Protein AF-A0A923D5X7-F1 (afdb_monomer_lite)

Radius of gyration: 22.56 Å; chains: 1; bounding box: 58×26×62 Å

Foldseek 3Di:
DQQPPPRDDDDLPDQADPPPRHGNSNCVVVVVVVLLCDVVLLVLLVVLLVLLVVLLVQLCVVCVVQQDPDPDQQQARFGDPVSCVVQQQDDCCCCVVVVNPVSLQSNLSDGGHDVRSVVVSVCSNVCRSVCCVVPNSVVSSVVSSD

Sequence (146 aa):
MLCPGCRKLISIDEAACPYCGLTRPGTLKWLALLKRFSPEATNVVKVIIYTNVVFFILSLFLNPSEMGLTANPMGLLAPSNRSLFALGATGTIPVVQYGRWWTLISASFLHGGILHIFFNMAALSQLGPFIIQEFGANRFIVIYIA

Secondary structure (DSSP, 8-state):
-B-TTT--B--SS-SB-TTT--B-TTTHHHHHHHHTS-HHHHHHHHHHHHHHHHHHHHHHHHSGGG-B--SSGGGTTBPPHHHHHHHT--SHIIIIIS--TTHHHHGGG--SSHHHHHHHHHHHHHHHHHHHHHH-HHHHHHHHH-

pLDDT: mean 87.97, std 10.73, range [54.56, 98.12]

Structure (mmCIF, N/CA/C/O backbone):
data_AF-A0A923D5X7-F1
#
_entry.id   AF-A0A923D5X7-F1
#
loop_
_atom_site.group_PDB
_atom_site.id
_atom_site.type_symbol
_atom_site.label_atom_id
_atom_site.label_alt_id
_atom_site.label_comp_id
_atom_site.label_asym_id
_atom_site.label_entity_id
_atom_site.label_seq_id
_atom_site.pdbx_PDB_ins_code
_atom_site.Cartn_x
_atom_site.Cartn_y
_atom_site.Cartn_z
_atom_site.occupancy
_atom_site.B_iso_or_equiv
_atom_site.auth_seq_id
_atom_site.auth_comp_id
_atom_site.auth_asym_id
_atom_site.auth_atom_id
_atom_site.pdbx_PDB_model_num
ATOM 1 N N . MET A 1 1 ? -23.292 16.530 26.867 1.00 79.38 1 MET A N 1
ATOM 2 C CA . MET A 1 1 ? -23.112 15.514 25.798 1.00 79.38 1 MET A CA 1
ATOM 3 C C . MET A 1 1 ? -24.459 14.932 25.374 1.00 79.38 1 MET A C 1
ATOM 5 O O . MET A 1 1 ? -25.391 14.985 26.160 1.00 79.38 1 MET A O 1
ATOM 9 N N . LEU A 1 2 ? -24.588 14.381 24.161 1.00 86.25 2 LEU A N 1
ATOM 10 C CA . LEU A 1 2 ? -25.783 13.620 23.759 1.00 86.25 2 LEU A CA 1
ATOM 11 C C . LEU A 1 2 ? -25.723 12.205 24.357 1.00 86.25 2 LEU A C 1
ATOM 13 O O . LEU A 1 2 ? -24.698 11.533 24.236 1.00 86.25 2 LEU A O 1
ATOM 17 N N . CYS A 1 3 ? -26.803 11.754 24.997 1.00 84.31 3 CYS A N 1
ATOM 18 C CA . CYS A 1 3 ? -26.915 10.390 25.512 1.00 84.31 3 CYS A CA 1
ATOM 19 C C . CYS A 1 3 ? -27.013 9.380 24.349 1.00 84.31 3 CYS A C 1
ATOM 21 O O . CYS A 1 3 ? -27.866 9.559 23.480 1.00 84.31 3 CYS A O 1
ATOM 23 N N . PRO A 1 4 ? -26.218 8.294 24.323 1.00 81.44 4 PRO A N 1
ATOM 24 C CA . PRO A 1 4 ? -26.283 7.302 23.247 1.00 81.44 4 PRO A CA 1
ATOM 25 C C . PRO A 1 4 ? -27.584 6.480 23.238 1.00 81.44 4 PRO A C 1
ATOM 27 O O . PRO A 1 4 ? -27.968 5.988 22.183 1.00 81.44 4 PRO A O 1
ATOM 30 N N . GLY A 1 5 ? -28.279 6.361 24.377 1.00 84.50 5 GLY A N 1
ATOM 31 C CA . GLY A 1 5 ? -29.554 5.641 24.471 1.00 84.50 5 GLY A CA 1
ATOM 32 C C . GLY A 1 5 ? -30.737 6.424 23.894 1.00 84.50 5 GLY A C 1
ATOM 33 O O . GLY A 1 5 ? -31.447 5.926 23.029 1.00 84.50 5 GLY A O 1
ATOM 34 N N . CYS A 1 6 ? -30.942 7.668 24.343 1.00 90.75 6 CYS A N 1
ATOM 35 C CA . CYS A 1 6 ? -32.135 8.463 24.003 1.00 90.75 6 CYS A CA 1
ATOM 36 C C . CYS A 1 6 ? -31.865 9.745 23.199 1.00 90.75 6 CYS A C 1
ATOM 38 O O . CYS A 1 6 ? -32.801 10.477 22.884 1.00 90.75 6 CYS A O 1
ATOM 40 N N . ARG A 1 7 ? -30.598 10.058 22.897 1.00 89.38 7 ARG A N 1
ATOM 41 C CA . ARG A 1 7 ? -30.160 11.253 22.147 1.00 89.38 7 ARG A CA 1
ATOM 42 C C . ARG A 1 7 ? -30.571 12.599 22.761 1.00 89.38 7 ARG A C 1
ATOM 44 O O . ARG A 1 7 ? -30.521 13.620 22.084 1.00 89.38 7 ARG A O 1
ATOM 51 N N . LYS A 1 8 ? -30.933 12.642 24.047 1.00 90.19 8 LYS A N 1
ATOM 52 C CA . LYS A 1 8 ? -31.122 13.898 24.791 1.00 90.19 8 LYS A CA 1
ATOM 53 C C . LYS A 1 8 ? -29.781 14.456 25.268 1.00 90.19 8 LYS A C 1
ATOM 55 O O . LYS A 1 8 ? -28.841 13.701 25.532 1.00 90.19 8 LYS A O 1
ATOM 60 N N . LEU A 1 9 ? -29.701 15.779 25.372 1.00 90.81 9 LEU A N 1
ATOM 61 C CA . LEU A 1 9 ? -28.566 16.477 25.973 1.00 90.81 9 LEU A CA 1
ATOM 62 C C . LEU A 1 9 ? -28.567 16.244 27.489 1.00 90.81 9 LEU A C 1
ATOM 64 O O . LEU A 1 9 ? -29.572 16.476 28.154 1.00 90.81 9 LEU A O 1
ATOM 68 N N . ILE A 1 10 ? -27.440 15.757 28.005 1.00 89.69 10 ILE A N 1
ATOM 69 C CA . ILE A 1 10 ? -27.192 15.473 29.424 1.00 89.69 10 ILE A CA 1
ATOM 70 C C . ILE A 1 10 ? -25.824 16.022 29.854 1.00 89.69 10 ILE A C 1
ATOM 72 O O . ILE A 1 10 ? -24.957 16.253 28.997 1.00 89.69 10 ILE A O 1
ATOM 76 N N . SER A 1 11 ? -25.609 16.194 31.161 1.00 84.56 11 SER A N 1
ATOM 77 C CA . SER A 1 11 ? -24.278 16.480 31.710 1.00 84.56 11 SER A CA 1
ATOM 78 C C . SER A 1 11 ? -23.321 15.302 31.484 1.00 84.56 11 SER A C 1
ATOM 80 O O . SER A 1 11 ? -23.753 14.168 31.262 1.00 84.56 11 SER A O 1
ATOM 82 N N . ILE A 1 12 ? -22.014 15.573 31.468 1.00 77.50 12 ILE A N 1
ATOM 83 C CA . ILE A 1 12 ? -20.980 14.539 31.299 1.00 77.50 12 ILE A CA 1
ATOM 84 C C . ILE A 1 12 ? -20.769 13.735 32.593 1.00 77.50 12 ILE A C 1
ATOM 86 O O . ILE A 1 12 ? -20.428 12.556 32.517 1.00 77.50 12 ILE A O 1
ATOM 90 N N . ASP A 1 13 ? -21.043 14.359 33.742 1.00 82.06 13 ASP A N 1
ATOM 91 C CA . ASP A 1 13 ? -20.808 13.819 35.089 1.00 82.06 13 ASP A CA 1
ATOM 92 C C . ASP A 1 13 ? -21.995 13.002 35.627 1.00 82.06 13 ASP A C 1
ATOM 94 O O . ASP A 1 13 ? -21.987 12.529 36.763 1.00 82.06 13 ASP A O 1
ATOM 98 N N . GLU A 1 14 ? -23.030 12.811 34.806 1.00 84.06 14 GLU A N 1
ATOM 99 C CA . GLU A 1 14 ? -24.243 12.109 35.207 1.00 84.06 14 GLU A CA 1
ATOM 100 C C . GLU A 1 14 ? -23.990 10.598 35.346 1.00 84.06 14 GLU A C 1
ATOM 102 O O . GLU A 1 14 ? -23.645 9.907 34.378 1.00 84.06 14 GLU A O 1
ATOM 107 N N . ALA A 1 15 ? -24.210 10.054 36.548 1.00 84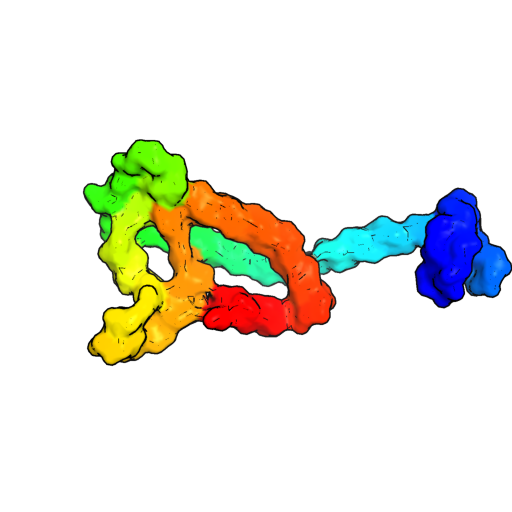.44 15 ALA A N 1
ATOM 108 C CA . ALA A 1 15 ? -24.032 8.627 36.828 1.00 84.44 15 ALA A CA 1
ATOM 109 C C . ALA A 1 15 ? -25.021 7.738 36.049 1.00 84.44 15 ALA A C 1
ATOM 111 O O . ALA A 1 15 ? -24.695 6.597 35.707 1.00 84.44 15 ALA A O 1
ATOM 112 N N . ALA A 1 16 ? -26.207 8.261 35.731 1.00 89.69 16 ALA A N 1
ATOM 113 C CA . ALA A 1 16 ? -27.202 7.630 34.871 1.00 89.69 16 ALA A CA 1
ATOM 114 C C . ALA A 1 16 ? -27.967 8.690 34.068 1.00 89.69 16 ALA A C 1
ATOM 116 O O . ALA A 1 16 ? -28.155 9.813 34.523 1.00 89.69 16 ALA A O 1
ATOM 117 N N . CYS A 1 17 ? -28.422 8.348 32.863 1.00 89.44 17 CYS A N 1
ATOM 118 C CA . CYS A 1 17 ? -29.220 9.263 32.055 1.00 89.44 17 CYS A CA 1
ATOM 119 C C . CYS A 1 17 ? -30.596 9.511 32.713 1.00 89.44 17 CYS A C 1
ATOM 121 O O . CYS A 1 17 ? -31.348 8.546 32.858 1.00 89.44 17 CYS A O 1
ATOM 123 N N . PRO A 1 18 ? -30.998 10.770 32.987 1.00 90.75 18 PRO A N 1
ATOM 124 C CA . PRO A 1 18 ? -32.278 11.079 33.638 1.00 90.75 18 PRO A CA 1
ATOM 125 C C . PRO A 1 18 ? -33.508 10.665 32.820 1.00 90.75 18 PRO A C 1
ATOM 127 O O . PRO A 1 18 ? -34.591 10.485 33.360 1.00 90.75 18 PRO A O 1
ATOM 130 N N . TYR A 1 19 ? -33.347 10.533 31.501 1.00 91.69 19 TYR A N 1
ATOM 131 C CA . TYR A 1 19 ? -34.453 10.287 30.576 1.00 91.69 19 TYR A CA 1
ATOM 132 C C . TYR A 1 19 ? -34.676 8.808 30.258 1.00 91.69 19 TYR A C 1
ATOM 134 O O . TYR A 1 19 ? -35.798 8.412 29.974 1.00 91.69 19 TYR A O 1
ATOM 142 N N . CYS A 1 20 ? -33.611 8.002 30.221 1.00 91.62 20 CYS A N 1
ATOM 143 C CA . CYS A 1 20 ? -33.696 6.600 29.791 1.00 91.62 20 CYS A CA 1
ATOM 144 C C . CYS A 1 20 ? -33.062 5.605 30.765 1.00 91.62 20 CYS A C 1
ATOM 146 O O . CYS A 1 20 ? -33.069 4.411 30.492 1.00 91.62 20 CYS A O 1
ATOM 148 N N . GLY A 1 21 ? -32.477 6.074 31.870 1.00 88.44 21 GLY A N 1
ATOM 149 C CA . GLY A 1 21 ? -31.877 5.210 32.888 1.00 88.44 21 GLY A CA 1
ATOM 150 C C . GLY A 1 21 ? -30.550 4.558 32.491 1.00 88.44 21 GLY A C 1
ATOM 151 O O . GLY A 1 21 ? -30.017 3.766 33.262 1.00 88.44 21 GLY A O 1
ATOM 152 N N . LEU A 1 22 ? -29.981 4.881 31.321 1.00 85.50 22 LEU A N 1
ATOM 153 C CA . LEU A 1 22 ? -28.693 4.331 30.888 1.00 85.50 22 LEU A CA 1
ATOM 154 C C . LEU A 1 22 ? -27.585 4.709 31.884 1.00 85.50 22 LEU A C 1
ATOM 156 O O . LEU A 1 22 ? -27.302 5.895 32.058 1.00 85.50 22 LEU A O 1
ATOM 160 N N . THR A 1 23 ? -26.947 3.723 32.511 1.00 84.62 23 THR A N 1
ATOM 161 C CA . THR A 1 23 ? -25.882 3.927 33.501 1.00 84.62 23 THR A CA 1
ATOM 162 C C . THR A 1 23 ? -24.548 4.278 32.831 1.00 84.62 23 THR A C 1
ATOM 164 O O . THR A 1 23 ? -24.172 3.723 31.800 1.00 84.62 23 THR A O 1
ATOM 167 N N . ARG A 1 24 ? -23.828 5.245 33.412 1.00 77.75 24 ARG A N 1
ATOM 168 C CA . ARG A 1 24 ? -22.527 5.779 32.962 1.00 77.75 24 ARG A CA 1
ATOM 169 C C . ARG A 1 24 ? -22.449 6.149 31.466 1.00 77.75 24 ARG A C 1
ATOM 171 O O . ARG A 1 24 ? -21.503 5.739 30.779 1.00 77.75 24 ARG A O 1
ATOM 178 N N . PRO A 1 25 ? -23.370 6.984 30.948 1.00 73.00 25 PRO A N 1
ATOM 179 C CA . PRO A 1 25 ? -23.426 7.345 29.530 1.00 73.00 25 PRO A CA 1
ATOM 180 C C . PRO A 1 25 ? -22.134 8.006 29.013 1.00 73.00 25 PRO A C 1
ATOM 182 O O . PRO A 1 25 ? -21.814 7.860 27.833 1.00 73.00 25 PRO A O 1
ATOM 185 N N . GLY A 1 26 ? -21.365 8.681 29.880 1.00 68.62 26 GLY A N 1
ATOM 186 C CA . GLY A 1 26 ? -20.065 9.280 29.549 1.00 68.62 26 GLY A CA 1
ATOM 187 C C . GLY A 1 26 ? -18.950 8.270 29.246 1.00 68.62 26 GLY A C 1
ATOM 188 O O . GLY A 1 26 ? -18.130 8.506 28.359 1.00 68.62 26 GLY A O 1
ATOM 189 N N . THR A 1 27 ? -18.944 7.109 29.912 1.00 64.31 27 THR A N 1
ATOM 190 C CA . THR A 1 27 ? -17.883 6.087 29.766 1.00 64.31 27 THR A CA 1
ATOM 191 C C . THR A 1 27 ? -18.005 5.247 28.492 1.00 64.31 27 THR A C 1
ATOM 193 O O . THR A 1 27 ? -16.999 4.776 27.963 1.00 64.31 27 THR A O 1
ATOM 196 N N . LEU A 1 28 ? -19.212 5.122 27.927 1.00 62.38 28 LEU A N 1
ATOM 197 C CA . LEU A 1 28 ? -19.440 4.373 26.686 1.00 62.38 28 LEU A CA 1
ATOM 198 C C . LEU A 1 28 ? -18.713 4.967 25.469 1.00 62.38 28 LEU A C 1
ATOM 200 O O . LEU A 1 28 ? -18.401 4.231 24.535 1.00 62.38 28 LEU A O 1
ATOM 204 N N . LYS A 1 29 ? -18.396 6.271 25.476 1.00 60.16 29 LYS A N 1
ATOM 205 C CA . LYS A 1 29 ? -17.595 6.898 24.412 1.00 60.16 29 LYS A CA 1
ATOM 206 C C . LYS A 1 29 ? -16.198 6.288 24.303 1.00 60.16 29 LYS A C 1
ATOM 208 O O . LYS A 1 29 ? -15.729 6.078 23.190 1.00 60.16 29 LYS A O 1
ATOM 213 N N . TRP A 1 30 ? -15.563 5.973 25.433 1.00 54.56 30 TRP A N 1
ATOM 214 C CA . TRP A 1 30 ? -14.248 5.331 25.454 1.00 54.56 30 TRP A CA 1
ATOM 215 C C . TRP A 1 30 ? -14.320 3.886 24.966 1.00 54.56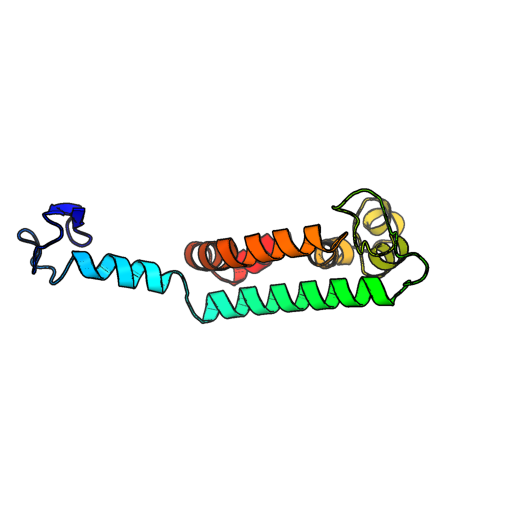 30 TRP A C 1
ATOM 217 O O . TRP A 1 30 ? -13.487 3.483 24.167 1.00 54.56 30 TRP A O 1
ATOM 227 N N . LEU A 1 31 ? -15.357 3.135 25.347 1.00 58.50 31 LEU A N 1
ATOM 228 C CA . LEU A 1 31 ? -15.601 1.787 24.817 1.00 58.50 31 LEU A CA 1
ATOM 229 C C . LEU A 1 31 ? -15.860 1.790 23.302 1.00 58.50 31 LEU A C 1
ATOM 231 O O . LEU A 1 31 ? -15.352 0.920 22.603 1.00 58.50 31 LEU A O 1
ATOM 235 N N . ALA A 1 32 ? -16.587 2.779 22.773 1.00 60.09 32 ALA A N 1
ATOM 236 C CA . ALA A 1 32 ? -16.783 2.954 21.332 1.00 60.09 32 ALA A CA 1
ATOM 237 C C . ALA A 1 32 ? -15.482 3.354 20.604 1.00 60.09 32 ALA A C 1
ATOM 239 O O . ALA A 1 32 ? -15.199 2.837 19.525 1.00 60.09 32 ALA A O 1
ATOM 240 N N . LEU A 1 33 ? -14.655 4.210 21.217 1.00 58.62 33 LEU A N 1
ATOM 241 C CA . LEU A 1 33 ? -13.307 4.551 20.741 1.00 58.62 33 LEU A CA 1
ATOM 242 C C . LEU A 1 33 ? -12.332 3.366 20.801 1.00 58.62 33 LEU A C 1
ATOM 244 O O . LEU A 1 33 ? -11.464 3.259 19.946 1.00 58.62 33 LEU A O 1
ATOM 248 N N . LEU A 1 34 ? -12.473 2.460 21.767 1.00 58.09 34 LEU A N 1
ATOM 249 C CA . LEU A 1 34 ? -11.667 1.239 21.860 1.00 58.09 34 LEU A CA 1
ATOM 250 C C . LEU A 1 34 ? -12.149 0.166 20.877 1.00 58.09 34 LEU A C 1
ATOM 252 O O . LEU A 1 34 ? -11.330 -0.526 20.278 1.00 58.09 34 LEU A O 1
ATOM 256 N N . LYS A 1 35 ? -13.460 0.096 20.599 1.00 58.88 35 LYS A N 1
ATOM 257 C CA . LYS A 1 35 ? -14.017 -0.700 19.487 1.00 58.88 35 LYS A CA 1
ATOM 258 C C . LYS A 1 35 ? -13.443 -0.280 18.129 1.00 58.88 35 LYS A C 1
ATOM 260 O O . LYS A 1 35 ? -13.440 -1.089 17.200 1.00 58.88 35 LYS A O 1
ATOM 265 N N . ARG A 1 36 ? -12.904 0.948 18.053 1.00 58.78 36 ARG A N 1
ATOM 266 C CA . ARG A 1 36 ? -12.167 1.507 16.913 1.00 58.78 36 ARG A CA 1
ATOM 267 C C . ARG A 1 36 ? -10.846 0.788 16.610 1.00 58.78 36 ARG A C 1
ATOM 269 O O . ARG A 1 36 ? -10.328 0.936 15.509 1.00 58.78 36 ARG A O 1
ATOM 276 N N . PHE A 1 37 ? -10.386 -0.090 17.498 1.00 63.59 37 PHE A N 1
ATOM 277 C CA . PHE A 1 37 ? -9.258 -0.994 17.278 1.00 63.59 37 PHE A CA 1
ATOM 278 C C . PHE A 1 37 ? -9.683 -2.447 17.524 1.00 63.59 37 PHE A C 1
ATOM 280 O O . PHE A 1 37 ? -9.254 -3.085 18.484 1.00 63.59 37 PHE A O 1
ATOM 287 N N . SER A 1 38 ? -10.548 -2.985 16.654 1.00 69.19 38 SER A N 1
ATOM 288 C CA . SER A 1 38 ? -10.816 -4.429 16.668 1.00 69.19 38 SER A CA 1
ATOM 289 C C . SER A 1 38 ? -9.502 -5.187 16.403 1.00 69.19 38 SER A C 1
ATOM 291 O O . SER A 1 38 ? -8.775 -4.819 15.467 1.00 69.19 38 SER A O 1
ATOM 293 N N . PRO A 1 39 ? -9.179 -6.241 17.178 1.00 75.44 39 PRO A N 1
ATOM 294 C CA . PRO A 1 39 ? -7.987 -7.056 16.947 1.00 75.44 39 PRO A CA 1
ATOM 295 C C . PRO A 1 39 ? -7.942 -7.625 15.525 1.00 75.44 39 PRO A C 1
ATOM 297 O O . PRO A 1 39 ? -6.892 -7.620 14.892 1.00 75.44 39 PRO A O 1
ATOM 300 N N . GLU A 1 40 ? -9.094 -8.034 14.991 1.00 78.38 40 GLU A N 1
ATOM 301 C CA . GLU A 1 40 ? -9.218 -8.587 13.640 1.00 78.38 40 GLU A CA 1
ATOM 302 C C . GLU A 1 40 ? -8.893 -7.545 12.561 1.00 78.38 40 GLU A C 1
ATOM 304 O O . GLU A 1 40 ? -8.069 -7.795 11.682 1.00 78.38 40 GLU A O 1
ATOM 309 N N . ALA A 1 41 ? -9.456 -6.338 12.680 1.00 78.00 41 ALA A N 1
ATOM 310 C CA . ALA A 1 41 ? -9.173 -5.237 11.760 1.00 78.00 41 ALA A CA 1
ATOM 311 C C . ALA A 1 41 ? -7.686 -4.853 11.779 1.00 78.00 41 ALA A C 1
ATOM 313 O O . ALA A 1 41 ? -7.062 -4.648 10.739 1.00 78.00 41 ALA A O 1
ATOM 314 N N . THR A 1 42 ? -7.098 -4.823 12.974 1.00 83.69 42 THR A N 1
ATOM 315 C CA . THR A 1 42 ? -5.676 -4.520 13.155 1.00 83.69 42 THR A CA 1
ATOM 316 C C . THR A 1 42 ? -4.786 -5.609 12.545 1.00 83.69 42 THR A C 1
ATOM 318 O O . THR A 1 42 ? -3.734 -5.298 11.990 1.00 83.69 42 THR A O 1
ATOM 321 N N . ASN A 1 43 ? -5.199 -6.878 12.603 1.00 90.88 43 ASN A N 1
ATOM 322 C CA . ASN A 1 43 ? -4.450 -7.991 12.020 1.00 90.88 43 ASN A CA 1
ATOM 323 C C . ASN A 1 43 ? -4.418 -7.921 10.490 1.00 90.88 43 ASN A C 1
ATOM 325 O O . ASN A 1 43 ? -3.339 -8.036 9.914 1.00 90.88 43 ASN A O 1
ATOM 329 N N . VAL A 1 44 ? -5.556 -7.667 9.833 1.00 93.38 44 VAL A N 1
ATOM 330 C CA . VAL A 1 44 ? -5.614 -7.538 8.363 1.00 93.38 44 VAL A CA 1
ATOM 331 C C . VAL A 1 44 ? -4.716 -6.398 7.882 1.00 93.38 44 VAL A C 1
ATOM 333 O O . VAL A 1 44 ? -3.910 -6.580 6.972 1.00 93.38 44 VAL A O 1
ATOM 336 N N . VAL A 1 45 ? -4.791 -5.238 8.540 1.00 95.56 45 VAL A N 1
ATOM 337 C CA . VAL A 1 45 ? -3.942 -4.083 8.216 1.00 95.56 45 VAL A CA 1
ATOM 338 C C . VAL A 1 45 ? -2.459 -4.419 8.377 1.00 95.56 45 VAL A C 1
ATOM 340 O O . VAL A 1 45 ? -1.666 -4.112 7.491 1.00 95.56 45 VAL A O 1
ATOM 343 N N . LYS A 1 46 ? -2.073 -5.099 9.465 1.00 95.19 46 LYS A N 1
ATOM 344 C CA . LYS A 1 46 ? -0.685 -5.534 9.683 1.00 95.19 46 LYS A CA 1
ATOM 345 C C . LYS A 1 46 ? -0.194 -6.488 8.598 1.00 95.19 46 LYS A C 1
ATOM 347 O O . LYS A 1 46 ? 0.929 -6.317 8.138 1.00 95.19 46 LYS A O 1
ATOM 352 N N . VAL A 1 47 ? -1.015 -7.454 8.176 1.00 96.12 47 VAL A N 1
ATOM 353 C CA . VAL A 1 47 ? -0.665 -8.380 7.084 1.00 96.12 47 VAL A CA 1
ATOM 354 C C . VAL A 1 47 ? -0.335 -7.595 5.820 1.00 96.12 47 VAL A C 1
ATOM 356 O O . VAL A 1 47 ? 0.741 -7.783 5.263 1.00 96.12 47 VAL A O 1
ATOM 359 N N . ILE A 1 48 ? -1.199 -6.657 5.423 1.00 96.94 48 ILE A N 1
ATOM 360 C CA . ILE A 1 48 ? -0.963 -5.828 4.237 1.00 96.94 48 ILE A CA 1
ATOM 361 C C . ILE A 1 48 ? 0.307 -4.986 4.403 1.00 96.94 48 ILE A C 1
ATOM 363 O O . ILE A 1 48 ? 1.129 -4.944 3.491 1.00 96.94 48 ILE A O 1
ATOM 367 N N . ILE A 1 49 ? 0.520 -4.357 5.564 1.00 97.75 49 ILE A N 1
ATOM 368 C CA . ILE A 1 49 ? 1.744 -3.587 5.833 1.00 97.75 49 ILE A CA 1
ATOM 369 C C . ILE A 1 49 ? 2.990 -4.464 5.663 1.00 97.75 49 ILE A C 1
ATOM 371 O O . ILE A 1 49 ? 3.920 -4.074 4.961 1.00 97.75 49 ILE A O 1
ATOM 375 N N . TYR A 1 50 ? 3.011 -5.662 6.254 1.00 97.56 50 TYR A N 1
ATOM 376 C CA . TYR A 1 50 ? 4.146 -6.572 6.113 1.00 97.56 50 TYR A CA 1
ATOM 377 C C . TYR A 1 50 ? 4.356 -7.007 4.665 1.00 97.56 50 TYR A C 1
ATOM 379 O O . TYR A 1 50 ? 5.495 -7.009 4.207 1.00 97.56 50 TYR A O 1
ATOM 387 N N . THR A 1 51 ? 3.289 -7.300 3.918 1.00 97.50 51 THR A N 1
ATOM 388 C CA . THR A 1 51 ? 3.393 -7.609 2.488 1.00 97.50 51 THR A CA 1
ATOM 389 C C . THR A 1 51 ? 4.042 -6.457 1.719 1.00 97.50 51 THR A C 1
ATOM 391 O O . THR A 1 51 ? 5.006 -6.686 0.996 1.00 97.50 51 THR A O 1
ATOM 394 N N . ASN A 1 52 ? 3.606 -5.213 1.926 1.00 98.12 52 ASN A N 1
ATOM 395 C CA . ASN A 1 52 ? 4.209 -4.039 1.281 1.00 98.12 52 ASN A CA 1
ATOM 396 C C . ASN A 1 52 ? 5.689 -3.872 1.612 1.00 98.12 52 ASN A C 1
ATOM 398 O O . ASN A 1 52 ? 6.503 -3.624 0.725 1.00 98.12 52 ASN A O 1
ATOM 402 N N . VAL A 1 53 ? 6.046 -4.030 2.888 1.00 97.50 53 VAL A N 1
ATOM 403 C CA . VAL A 1 53 ? 7.439 -3.941 3.335 1.00 97.50 53 VAL A CA 1
ATOM 404 C C . VAL A 1 53 ? 8.286 -5.028 2.672 1.00 97.50 53 VAL A C 1
ATOM 406 O O . VAL A 1 53 ? 9.374 -4.731 2.186 1.00 97.50 53 VAL A O 1
ATOM 409 N N . VAL A 1 54 ? 7.782 -6.262 2.579 1.00 97.19 54 VAL A N 1
ATOM 410 C CA . VAL A 1 54 ? 8.466 -7.370 1.892 1.00 97.19 54 VAL A CA 1
ATOM 411 C C . VAL A 1 54 ? 8.673 -7.059 0.409 1.00 97.19 54 VAL A C 1
ATOM 413 O O . VAL A 1 54 ? 9.792 -7.200 -0.081 1.00 97.19 54 VAL A O 1
ATOM 416 N N . PHE A 1 55 ? 7.642 -6.595 -0.303 1.00 96.88 55 PHE A N 1
ATOM 417 C CA . PHE A 1 55 ? 7.753 -6.225 -1.720 1.00 96.88 55 PHE A CA 1
ATOM 418 C C . PHE A 1 55 ? 8.725 -5.064 -1.943 1.00 96.88 55 PHE A C 1
ATOM 420 O O . PHE A 1 55 ? 9.525 -5.102 -2.879 1.00 96.88 55 PHE A O 1
ATOM 427 N N . PHE A 1 56 ? 8.708 -4.059 -1.068 1.00 96.31 56 PHE A N 1
ATOM 428 C CA . PHE A 1 56 ? 9.643 -2.942 -1.129 1.00 96.31 56 PHE A CA 1
ATOM 429 C C . PHE A 1 56 ? 11.085 -3.408 -0.926 1.00 96.31 56 PHE A C 1
ATOM 431 O O . PHE A 1 56 ? 11.940 -3.126 -1.762 1.00 96.31 56 PHE A O 1
ATOM 438 N N . ILE A 1 57 ? 11.350 -4.199 0.114 1.00 95.12 57 ILE A N 1
ATOM 439 C CA . ILE A 1 57 ? 12.675 -4.775 0.359 1.00 95.12 57 ILE A CA 1
ATOM 440 C C . ILE A 1 57 ? 13.128 -5.616 -0.843 1.00 95.12 57 ILE A C 1
ATOM 442 O O . ILE A 1 57 ? 14.224 -5.409 -1.360 1.00 95.12 57 ILE A O 1
ATOM 446 N N . LEU A 1 58 ? 12.271 -6.509 -1.345 1.00 95.69 58 LEU A N 1
ATOM 447 C CA . LEU A 1 58 ? 12.565 -7.337 -2.514 1.00 95.69 58 LEU A CA 1
ATOM 448 C C . LEU A 1 58 ? 12.922 -6.484 -3.741 1.00 95.69 58 LEU A C 1
ATOM 450 O O . LEU A 1 58 ? 13.891 -6.775 -4.438 1.00 95.69 58 LEU A O 1
ATOM 454 N N . SER A 1 59 ? 12.186 -5.397 -3.979 1.00 94.25 59 SER A N 1
ATOM 455 C CA . SER A 1 59 ? 12.427 -4.502 -5.115 1.00 94.25 59 SER A CA 1
ATOM 456 C C . SER A 1 59 ? 13.794 -3.805 -5.067 1.00 94.25 59 SER A C 1
ATOM 458 O O . SER A 1 59 ? 14.401 -3.593 -6.123 1.00 94.25 59 SER A O 1
ATOM 460 N N . LEU A 1 60 ? 14.310 -3.518 -3.865 1.00 92.69 60 LEU A N 1
ATOM 461 C CA . LEU A 1 60 ? 15.654 -2.966 -3.660 1.00 92.69 60 LEU A CA 1
ATOM 462 C C . LEU A 1 60 ? 16.744 -4.003 -3.959 1.00 92.69 60 LEU A C 1
ATOM 464 O O . LEU A 1 60 ? 17.745 -3.680 -4.595 1.00 92.69 60 LEU A O 1
ATOM 468 N N . PHE A 1 61 ? 16.534 -5.258 -3.556 1.00 92.00 61 PHE A N 1
ATOM 469 C CA . PHE A 1 61 ? 17.516 -6.331 -3.733 1.00 92.00 61 PHE A CA 1
ATOM 470 C C . PHE A 1 61 ? 17.595 -6.897 -5.156 1.00 92.00 61 PHE A C 1
ATOM 472 O O . PHE A 1 61 ? 18.611 -7.495 -5.500 1.00 92.00 61 PHE A O 1
ATOM 479 N N . LEU A 1 62 ? 16.570 -6.712 -5.995 1.00 90.62 62 LEU A N 1
ATOM 480 C CA . LEU A 1 62 ? 16.585 -7.236 -7.367 1.00 90.62 62 LEU A CA 1
ATOM 481 C C . LEU A 1 62 ? 17.620 -6.559 -8.274 1.00 90.62 62 LEU A C 1
ATOM 483 O O . LEU A 1 62 ? 18.227 -7.232 -9.098 1.00 90.62 62 LEU A O 1
ATOM 487 N N . ASN A 1 63 ? 17.816 -5.245 -8.145 1.00 87.38 63 ASN A N 1
ATOM 488 C CA . ASN A 1 63 ? 18.792 -4.488 -8.939 1.00 87.38 63 ASN A CA 1
ATOM 489 C C . ASN A 1 63 ? 19.417 -3.374 -8.081 1.00 87.38 63 ASN A C 1
ATOM 491 O O . ASN A 1 63 ? 19.120 -2.193 -8.289 1.00 87.38 63 ASN A O 1
ATOM 495 N N . PRO A 1 64 ? 20.269 -3.726 -7.102 1.00 81.56 64 PRO A N 1
ATOM 496 C CA . PRO A 1 64 ? 20.825 -2.764 -6.153 1.00 81.56 64 PRO A CA 1
ATOM 497 C C . PRO A 1 64 ? 21.790 -1.769 -6.814 1.00 81.56 64 PRO A C 1
ATOM 499 O O . PRO A 1 64 ? 21.957 -0.655 -6.332 1.00 81.56 64 PRO A O 1
ATOM 502 N N . SER A 1 65 ? 22.394 -2.135 -7.949 1.00 77.38 65 SER A N 1
ATOM 503 C CA . SER A 1 65 ? 23.290 -1.273 -8.732 1.00 77.38 65 SER A CA 1
ATOM 504 C C . SER A 1 65 ? 22.587 -0.081 -9.387 1.00 77.38 65 SER A C 1
ATOM 506 O O . SER A 1 65 ? 23.241 0.899 -9.726 1.00 77.38 65 SER A O 1
ATOM 508 N N . GLU A 1 66 ? 21.267 -0.157 -9.568 1.00 75.62 66 GLU A N 1
ATOM 509 C CA . GLU A 1 66 ? 20.440 0.907 -10.148 1.00 75.62 66 GLU A CA 1
ATOM 510 C C . GLU A 1 66 ? 19.673 1.699 -9.071 1.00 75.62 66 GLU A C 1
ATOM 512 O O . GLU A 1 66 ? 18.795 2.500 -9.396 1.00 75.62 66 GLU A O 1
ATOM 517 N N . MET A 1 67 ? 19.979 1.486 -7.784 1.00 73.38 67 MET A N 1
ATOM 518 C CA . MET A 1 67 ? 19.395 2.267 -6.693 1.00 73.38 67 MET A CA 1
ATOM 519 C C . MET A 1 67 ? 19.862 3.722 -6.788 1.00 73.38 67 MET A C 1
ATOM 521 O O . MET A 1 67 ? 21.028 4.046 -6.563 1.00 73.38 67 MET A O 1
ATOM 525 N N . GLY A 1 68 ? 18.935 4.612 -7.138 1.00 62.69 68 GLY A N 1
ATOM 526 C CA . GLY A 1 68 ? 19.226 6.026 -7.323 1.00 62.69 68 GLY A CA 1
ATOM 527 C C . GLY A 1 68 ? 19.350 6.758 -5.990 1.00 62.69 68 GLY A C 1
ATOM 528 O O . GLY A 1 68 ? 18.370 6.896 -5.261 1.00 62.69 68 GLY A O 1
ATOM 529 N N . LEU A 1 69 ? 20.532 7.300 -5.693 1.00 66.56 69 LEU A N 1
ATOM 530 C CA . LEU A 1 69 ? 20.652 8.413 -4.753 1.00 66.56 69 LEU A CA 1
ATOM 531 C C . LEU A 1 69 ? 20.297 9.692 -5.513 1.00 66.56 69 LEU A C 1
ATOM 533 O O . LEU A 1 69 ? 21.060 10.164 -6.352 1.00 66.56 69 LEU A O 1
ATOM 537 N N . THR A 1 70 ? 19.104 10.222 -5.258 1.00 71.75 70 THR A N 1
ATOM 538 C CA . THR A 1 70 ? 18.625 11.474 -5.853 1.00 71.75 70 THR A CA 1
ATOM 539 C C . THR A 1 70 ? 18.594 12.589 -4.813 1.00 71.75 70 THR A C 1
ATOM 541 O O . THR A 1 70 ? 18.378 12.343 -3.627 1.00 71.75 70 THR A O 1
ATOM 544 N N . ALA A 1 71 ? 18.778 13.832 -5.265 1.00 79.06 71 ALA A N 1
ATOM 545 C CA . ALA A 1 71 ? 18.597 15.026 -4.441 1.00 79.06 71 ALA A CA 1
ATOM 546 C C . ALA A 1 71 ? 17.131 15.235 -4.007 1.00 79.06 71 ALA A C 1
ATOM 548 O O . ALA A 1 71 ? 16.861 16.047 -3.126 1.00 79.06 71 ALA A O 1
ATOM 549 N N . ASN A 1 72 ? 16.178 14.511 -4.610 1.00 84.00 72 ASN A N 1
ATOM 550 C CA . ASN A 1 72 ? 14.780 14.526 -4.199 1.00 84.00 72 ASN A CA 1
ATOM 551 C C . ASN A 1 72 ? 14.557 13.595 -2.986 1.00 84.00 72 ASN A C 1
ATOM 553 O O . ASN A 1 72 ? 14.707 12.380 -3.135 1.00 84.00 72 ASN A O 1
ATOM 557 N N . PRO A 1 73 ? 14.100 14.105 -1.825 1.00 83.25 73 PRO A N 1
ATOM 558 C CA . PRO A 1 73 ? 13.808 13.280 -0.650 1.00 83.25 73 PRO A CA 1
ATOM 559 C C . PRO A 1 73 ? 12.840 12.121 -0.929 1.00 83.25 73 PRO A C 1
ATOM 561 O O . PRO A 1 73 ? 12.979 11.045 -0.350 1.00 83.25 73 PRO A O 1
ATOM 564 N N . MET A 1 74 ? 11.883 12.307 -1.847 1.00 86.19 74 MET A N 1
ATOM 565 C CA . MET A 1 74 ? 10.912 11.267 -2.209 1.00 86.19 74 MET A CA 1
ATOM 566 C C . MET A 1 74 ? 11.519 10.097 -2.988 1.00 86.19 74 MET A C 1
ATOM 568 O O . MET A 1 74 ? 10.918 9.027 -3.014 1.00 86.19 74 MET A O 1
ATOM 572 N N . GLY A 1 75 ? 12.693 10.275 -3.599 1.00 84.19 75 GLY A N 1
ATOM 573 C CA . GLY A 1 75 ? 13.404 9.205 -4.298 1.00 84.19 75 GLY A CA 1
ATOM 574 C C . GLY A 1 75 ? 14.538 8.577 -3.485 1.00 84.19 75 GLY A C 1
ATOM 575 O O . GLY A 1 75 ? 15.299 7.778 -4.024 1.00 84.19 75 GLY A O 1
ATOM 576 N N . LEU A 1 76 ? 14.675 8.915 -2.198 1.00 88.38 76 LEU A N 1
ATOM 577 C CA . LEU A 1 76 ? 15.620 8.231 -1.320 1.00 88.38 76 LEU A CA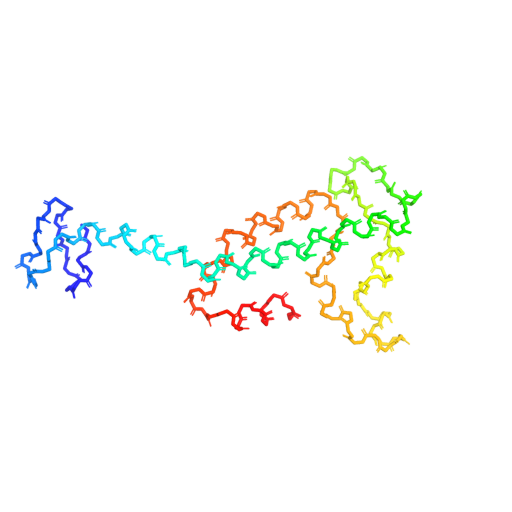 1
ATOM 578 C C . LEU A 1 76 ? 15.258 6.738 -1.228 1.00 88.38 76 LEU A C 1
ATOM 580 O O . LEU A 1 76 ? 14.108 6.390 -0.947 1.00 88.38 76 LEU A O 1
ATOM 584 N N . LEU A 1 77 ? 16.245 5.862 -1.454 1.00 88.44 77 LEU A N 1
ATOM 585 C CA . LEU A 1 77 ? 16.052 4.406 -1.547 1.00 88.44 77 LEU A CA 1
ATOM 586 C C . LEU A 1 77 ? 14.924 4.031 -2.526 1.00 88.44 77 LEU A C 1
ATOM 588 O O . LEU A 1 77 ? 14.091 3.176 -2.229 1.00 88.44 77 LEU A O 1
ATOM 592 N N . ALA A 1 78 ? 14.861 4.702 -3.677 1.00 91.31 78 ALA A N 1
ATOM 593 C CA . ALA A 1 78 ? 13.955 4.322 -4.751 1.00 91.31 78 ALA A CA 1
ATOM 594 C C . ALA A 1 78 ? 14.449 3.034 -5.441 1.00 91.31 78 ALA A C 1
ATOM 596 O O . ALA A 1 78 ? 15.597 2.995 -5.902 1.00 91.31 78 ALA A O 1
ATOM 597 N N . PRO A 1 79 ? 13.611 1.985 -5.545 1.00 91.50 79 PRO A N 1
ATOM 598 C CA . PRO A 1 79 ? 13.915 0.813 -6.358 1.00 91.50 79 PRO A CA 1
ATOM 599 C C . PRO A 1 79 ? 14.034 1.179 -7.839 1.00 91.50 79 PRO A C 1
ATOM 601 O O . PRO A 1 79 ? 13.393 2.117 -8.316 1.00 91.50 79 PRO A O 1
ATOM 604 N N . SER A 1 80 ? 14.811 0.401 -8.592 1.00 91.50 80 SER A N 1
ATOM 605 C CA . SER A 1 80 ? 14.923 0.611 -10.037 1.00 91.50 80 SER A CA 1
ATOM 606 C C . SER A 1 80 ? 13.582 0.378 -10.749 1.00 91.50 80 SER A C 1
ATOM 608 O O . SER A 1 80 ? 12.802 -0.509 -10.381 1.00 91.50 80 SER A O 1
ATOM 610 N N . ASN A 1 81 ? 13.338 1.110 -11.840 1.00 90.81 81 ASN A N 1
ATOM 611 C CA . ASN A 1 81 ? 12.157 0.897 -12.686 1.00 90.81 81 ASN A CA 1
ATOM 612 C C . ASN A 1 81 ? 12.098 -0.533 -13.246 1.00 90.81 81 ASN A C 1
ATOM 614 O O . ASN A 1 81 ? 11.012 -1.075 -13.438 1.00 90.81 81 ASN A O 1
ATOM 618 N N . ARG A 1 82 ? 13.256 -1.167 -13.474 1.00 91.75 82 ARG A N 1
ATOM 619 C CA . ARG A 1 82 ? 13.349 -2.562 -13.921 1.00 91.75 82 ARG A CA 1
ATOM 620 C C . ARG A 1 82 ? 12.885 -3.534 -12.840 1.00 91.75 82 ARG A C 1
ATOM 622 O O . ARG A 1 82 ? 12.103 -4.430 -13.145 1.00 91.75 82 ARG A O 1
ATOM 629 N N . SER A 1 83 ? 13.301 -3.326 -11.587 1.00 93.69 83 SER A N 1
ATOM 630 C CA . SER A 1 83 ? 12.821 -4.103 -10.436 1.00 93.69 83 SER A CA 1
ATOM 631 C C . SER A 1 83 ? 11.308 -3.978 -10.280 1.00 93.69 83 SER A C 1
ATOM 633 O O . SER A 1 83 ? 10.621 -4.987 -10.143 1.00 93.69 83 SER A O 1
ATOM 635 N N . LEU A 1 84 ? 10.776 -2.753 -10.345 1.00 94.38 84 LEU A N 1
ATOM 636 C CA . LEU A 1 84 ? 9.336 -2.510 -10.236 1.00 94.38 84 LEU A CA 1
ATOM 637 C C . LEU A 1 84 ? 8.572 -3.160 -11.395 1.00 94.38 84 LEU A C 1
ATOM 639 O O . LEU A 1 84 ? 7.571 -3.830 -11.168 1.00 94.38 84 LEU A O 1
ATOM 643 N N . PHE A 1 85 ? 9.064 -3.039 -12.629 1.00 94.81 85 PHE A N 1
ATOM 644 C CA . PHE A 1 85 ? 8.459 -3.685 -13.795 1.00 94.81 85 PHE A CA 1
ATOM 645 C C . PHE A 1 85 ? 8.470 -5.219 -13.692 1.00 94.81 85 PHE A C 1
ATOM 647 O O . PHE A 1 85 ? 7.483 -5.869 -14.036 1.00 94.81 85 PHE A O 1
ATOM 654 N N . ALA A 1 86 ? 9.560 -5.806 -13.188 1.00 93.94 86 ALA A N 1
ATOM 655 C CA . ALA A 1 86 ? 9.668 -7.247 -12.962 1.00 93.94 86 ALA A CA 1
ATOM 656 C C . ALA A 1 86 ? 8.703 -7.741 -11.874 1.00 93.94 86 ALA A C 1
ATOM 658 O O . ALA A 1 86 ? 8.082 -8.787 -12.042 1.00 93.94 86 ALA A O 1
ATOM 659 N N . LEU A 1 87 ? 8.533 -6.966 -10.798 1.00 94.94 87 LEU A N 1
ATOM 660 C CA . LEU A 1 87 ? 7.611 -7.271 -9.699 1.00 94.94 87 LEU A CA 1
ATOM 661 C C . LEU A 1 87 ? 6.147 -6.921 -9.995 1.00 94.94 87 LEU A C 1
ATOM 663 O O . LEU A 1 87 ? 5.275 -7.195 -9.174 1.00 94.94 87 LEU A O 1
ATOM 667 N N . GLY A 1 88 ? 5.872 -6.353 -11.170 1.00 95.50 88 GLY A N 1
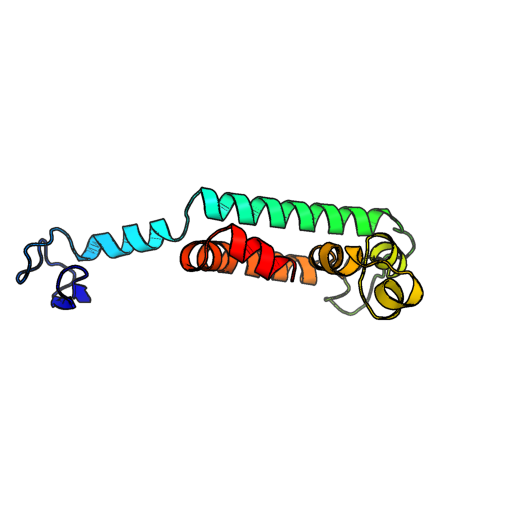ATOM 668 C CA . GLY A 1 88 ? 4.517 -6.138 -11.659 1.00 95.50 88 GLY A CA 1
ATOM 669 C C . GLY A 1 88 ? 3.986 -4.725 -11.502 1.00 95.50 88 GLY A C 1
ATOM 670 O O . GLY A 1 88 ? 2.814 -4.545 -11.173 1.00 95.50 88 GLY A O 1
ATOM 671 N N . ALA A 1 89 ? 4.822 -3.721 -11.760 1.00 95.62 89 ALA A N 1
ATOM 672 C CA . ALA A 1 89 ? 4.335 -2.384 -12.058 1.00 95.62 89 ALA A CA 1
ATOM 673 C C . ALA A 1 89 ? 3.353 -2.462 -13.233 1.00 95.62 89 ALA A C 1
ATOM 675 O O . ALA A 1 89 ? 3.612 -3.134 -14.234 1.00 95.62 89 ALA A O 1
ATOM 676 N N . THR A 1 90 ? 2.213 -1.793 -13.087 1.00 95.44 90 THR A N 1
ATOM 677 C CA . THR A 1 90 ? 1.121 -1.834 -14.062 1.00 95.44 90 THR A CA 1
ATOM 678 C C . THR A 1 90 ? 1.178 -0.663 -15.039 1.00 95.44 90 THR A C 1
ATOM 680 O O . THR A 1 90 ? 1.932 0.291 -14.855 1.00 95.44 90 THR A O 1
ATOM 683 N N . GLY A 1 91 ? 0.385 -0.742 -16.105 1.00 92.94 91 GLY A N 1
ATOM 684 C CA . GLY A 1 91 ? 0.267 0.296 -17.125 1.00 92.94 91 GLY A CA 1
ATOM 685 C C . GLY A 1 91 ? -0.075 -0.279 -18.496 1.00 92.94 91 GLY A C 1
ATOM 686 O O . GLY A 1 91 ? -0.191 -1.493 -18.665 1.00 92.94 91 GLY A O 1
ATOM 687 N N . THR A 1 92 ? -0.186 0.594 -19.499 1.00 93.38 92 THR A N 1
ATOM 688 C CA . THR A 1 92 ? -0.538 0.205 -20.876 1.00 93.38 92 THR A CA 1
ATOM 689 C C . THR A 1 92 ? 0.404 -0.857 -21.432 1.00 93.38 92 THR A C 1
ATOM 691 O O . THR A 1 92 ? -0.043 -1.827 -22.032 1.00 93.38 92 THR A O 1
ATOM 694 N N . ILE A 1 93 ? 1.710 -0.711 -21.198 1.00 93.31 93 ILE A N 1
ATOM 695 C CA . ILE A 1 93 ? 2.711 -1.661 -21.686 1.00 93.31 93 ILE A CA 1
ATOM 696 C C . ILE A 1 93 ? 2.537 -3.038 -21.001 1.00 93.31 93 ILE A C 1
ATOM 698 O O . ILE A 1 93 ? 2.250 -4.000 -21.715 1.00 93.31 93 ILE A O 1
ATOM 702 N N . PRO A 1 94 ? 2.628 -3.177 -19.657 1.00 93.31 94 PRO A N 1
ATOM 703 C CA . PRO A 1 94 ? 2.399 -4.459 -18.981 1.00 93.31 94 PRO A CA 1
ATOM 704 C C . PRO A 1 94 ? 1.067 -5.135 -19.332 1.00 93.31 94 PRO A C 1
ATOM 706 O O . PRO A 1 94 ? 1.050 -6.330 -19.626 1.00 93.31 94 PRO A O 1
ATOM 709 N N . VAL A 1 95 ? -0.040 -4.386 -19.324 1.00 95.12 95 VAL A N 1
ATOM 710 C CA . VAL A 1 95 ? -1.389 -4.958 -19.458 1.00 95.12 95 VAL A CA 1
ATOM 711 C C . VAL A 1 95 ? -1.734 -5.252 -20.917 1.00 95.12 95 VAL A C 1
ATOM 713 O O . VAL A 1 95 ? -2.126 -6.371 -21.231 1.00 95.12 95 VAL A O 1
ATOM 716 N N . VAL A 1 96 ? -1.566 -4.279 -21.817 1.00 94.00 96 VAL A N 1
ATOM 717 C CA . VAL A 1 96 ? -2.026 -4.395 -23.212 1.00 94.00 96 VAL A CA 1
ATOM 718 C C . VAL A 1 96 ? -1.000 -5.109 -24.086 1.00 94.00 96 VAL A C 1
ATOM 720 O O . VAL A 1 96 ? -1.378 -5.949 -24.894 1.00 94.00 96 VAL A O 1
ATOM 723 N N . GLN A 1 97 ? 0.293 -4.802 -23.935 1.00 95.12 97 GLN A N 1
ATOM 724 C CA . GLN A 1 97 ? 1.328 -5.378 -24.806 1.00 95.12 97 GLN A CA 1
ATOM 725 C C . GLN A 1 97 ? 1.811 -6.744 -24.313 1.00 95.12 97 GLN A C 1
ATOM 727 O O . GLN A 1 97 ? 2.017 -7.645 -25.119 1.00 95.12 97 GLN A O 1
ATOM 732 N N . TYR A 1 98 ? 1.983 -6.908 -22.997 1.00 93.62 98 TYR A N 1
ATOM 733 C CA . TYR A 1 98 ? 2.485 -8.157 -22.409 1.00 93.62 98 TYR A CA 1
ATOM 734 C C . TYR A 1 98 ? 1.387 -9.063 -21.830 1.00 93.62 98 TYR A C 1
ATOM 736 O O . TYR A 1 98 ? 1.703 -10.145 -21.336 1.00 93.62 98 TYR A O 1
ATOM 744 N N . GLY A 1 99 ? 0.116 -8.641 -21.849 1.00 95.00 99 GLY A N 1
ATOM 745 C CA . GLY A 1 99 ? -1.005 -9.431 -21.324 1.00 95.00 99 GLY A CA 1
ATOM 746 C C . GLY A 1 99 ? -0.935 -9.697 -19.816 1.00 95.00 99 GLY A C 1
ATOM 747 O O . GLY A 1 99 ? -1.530 -10.658 -19.326 1.00 95.00 99 GLY A O 1
ATOM 748 N N . ARG A 1 100 ? -0.185 -8.893 -19.053 1.00 95.94 100 ARG A N 1
ATOM 749 C CA . ARG A 1 100 ? 0.082 -9.128 -17.627 1.00 95.94 100 ARG A CA 1
ATOM 750 C C . ARG A 1 100 ? -1.024 -8.558 -16.743 1.00 95.94 100 ARG A C 1
ATOM 752 O O . ARG A 1 100 ? -0.787 -7.670 -15.941 1.00 95.94 100 ARG A O 1
ATOM 759 N N . TRP A 1 101 ? -2.237 -9.091 -16.844 1.00 94.81 101 TRP A N 1
ATOM 760 C CA . TRP A 1 101 ? -3.390 -8.636 -16.047 1.00 94.81 101 TRP A CA 1
ATOM 761 C C . TRP A 1 101 ? -3.164 -8.681 -14.533 1.00 94.81 101 TRP A C 1
ATOM 763 O O . TRP A 1 101 ? -3.711 -7.867 -13.794 1.00 94.81 101 TRP A O 1
ATOM 773 N N . TRP A 1 102 ? -2.304 -9.588 -14.071 1.00 94.75 102 TRP A N 1
ATOM 774 C CA . TRP A 1 102 ? -1.903 -9.683 -12.671 1.00 94.75 102 TRP A CA 1
ATOM 775 C C . TRP A 1 102 ? -1.222 -8.408 -12.146 1.00 94.75 102 TRP A C 1
ATOM 777 O O . TRP A 1 102 ? -1.251 -8.180 -10.936 1.00 94.75 102 TRP A O 1
ATOM 787 N N . THR A 1 103 ? -0.682 -7.542 -13.022 1.00 96.31 103 THR A N 1
ATOM 788 C CA . THR A 1 103 ? -0.077 -6.272 -12.593 1.00 96.31 103 THR A CA 1
ATOM 789 C C . THR A 1 103 ? -1.081 -5.307 -11.993 1.00 96.31 103 THR A C 1
ATOM 791 O O . THR A 1 103 ? -0.695 -4.481 -11.175 1.00 96.31 103 THR A O 1
ATOM 794 N N . LEU A 1 104 ? -2.367 -5.425 -12.342 1.00 94.81 104 LEU A N 1
ATOM 795 C CA . LEU A 1 104 ? -3.431 -4.632 -11.724 1.00 94.81 104 LEU A CA 1
ATOM 796 C C . LEU A 1 104 ? -3.48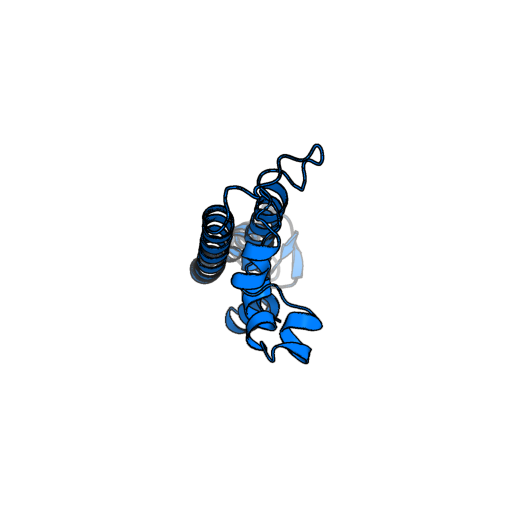3 -4.845 -10.207 1.00 94.81 104 LEU A C 1
ATOM 798 O O . LEU A 1 104 ? -3.708 -3.896 -9.475 1.00 94.81 104 LEU A O 1
ATOM 802 N N . ILE A 1 105 ? -3.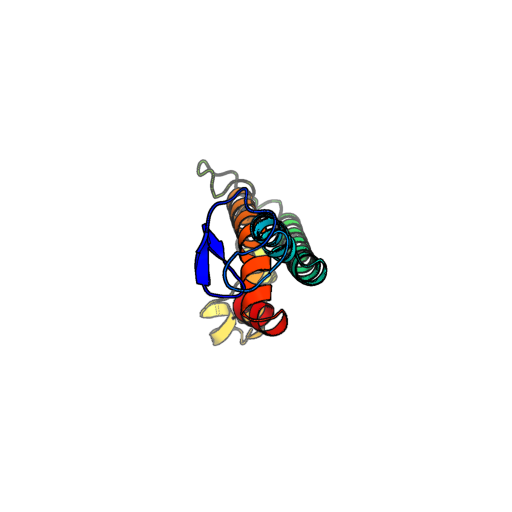192 -6.066 -9.748 1.00 95.94 105 ILE A N 1
ATOM 803 C CA . ILE A 1 105 ? -3.193 -6.414 -8.324 1.00 95.94 105 ILE A CA 1
ATOM 804 C C . ILE A 1 105 ? -1.813 -6.177 -7.706 1.00 95.94 105 ILE A C 1
ATOM 806 O O . ILE A 1 105 ? -1.705 -5.604 -6.625 1.00 95.94 105 ILE A O 1
ATOM 810 N N . SER A 1 106 ? -0.732 -6.623 -8.359 1.00 95.88 106 SER A N 1
ATOM 811 C CA . SER A 1 106 ? 0.607 -6.521 -7.761 1.00 95.88 106 SER A CA 1
ATOM 812 C C . SER A 1 106 ? 1.083 -5.077 -7.613 1.00 95.88 106 SER A C 1
ATOM 814 O O . SER A 1 106 ? 1.829 -4.786 -6.681 1.00 95.88 106 SER A O 1
ATOM 816 N N . ALA A 1 107 ? 0.639 -4.164 -8.485 1.00 96.12 107 ALA A N 1
ATOM 817 C CA . ALA A 1 107 ? 1.011 -2.755 -8.407 1.00 96.12 107 ALA A CA 1
ATOM 818 C C . ALA A 1 107 ? 0.586 -2.096 -7.084 1.00 96.12 107 ALA A C 1
ATOM 820 O O . ALA A 1 107 ? 1.314 -1.230 -6.604 1.00 96.12 107 ALA A O 1
ATOM 821 N N . SER A 1 108 ? -0.495 -2.559 -6.443 1.00 96.56 108 SER A N 1
ATOM 822 C CA . SER A 1 108 ? -0.945 -2.077 -5.125 1.00 96.56 108 SER A CA 1
ATOM 823 C C . SER A 1 108 ? 0.046 -2.355 -3.989 1.00 96.56 108 SER A C 1
ATOM 825 O O . SER A 1 108 ? -0.141 -1.856 -2.881 1.00 96.56 108 SER A O 1
ATOM 827 N N . PHE A 1 109 ? 1.094 -3.151 -4.232 1.00 97.50 109 PHE A N 1
ATOM 828 C CA . PHE A 1 109 ? 2.128 -3.469 -3.243 1.00 97.50 109 PHE A CA 1
ATOM 829 C C . PHE A 1 109 ? 3.481 -2.797 -3.522 1.00 97.50 109 PHE A C 1
ATOM 831 O O . PHE A 1 109 ? 4.411 -2.883 -2.715 1.00 97.50 109 PHE A O 1
ATOM 838 N N . LEU A 1 110 ? 3.622 -2.121 -4.666 1.00 96.94 110 LEU A N 1
ATOM 839 C CA . LEU A 1 110 ? 4.894 -1.571 -5.126 1.00 96.94 110 LEU A CA 1
ATOM 840 C C . LEU A 1 110 ? 5.056 -0.106 -4.731 1.00 96.94 110 LEU A C 1
ATOM 842 O O . LEU A 1 110 ? 4.145 0.703 -4.865 1.00 96.94 110 LEU A O 1
ATOM 846 N N . HIS A 1 111 ? 6.257 0.243 -4.271 1.00 95.94 111 HIS A N 1
ATOM 847 C CA . HIS A 1 111 ? 6.556 1.565 -3.729 1.00 95.94 111 HIS A CA 1
ATOM 848 C C . HIS A 1 111 ? 7.845 2.128 -4.328 1.00 95.94 111 HIS A C 1
ATOM 850 O O . HIS A 1 111 ? 8.846 1.431 -4.458 1.00 95.94 111 HIS A O 1
ATOM 856 N N . GLY A 1 112 ? 7.815 3.415 -4.671 1.00 93.06 112 GLY A N 1
ATOM 857 C CA . GLY A 1 112 ? 8.904 4.110 -5.372 1.00 93.06 112 GLY A CA 1
ATOM 858 C C . GLY A 1 112 ? 9.969 4.773 -4.490 1.00 93.06 112 GLY A C 1
ATOM 859 O O . GLY A 1 112 ? 10.782 5.519 -5.018 1.00 93.06 112 GLY A O 1
ATOM 860 N N . GLY A 1 113 ? 9.960 4.567 -3.170 1.00 93.06 113 GLY A N 1
ATOM 861 C CA . GLY A 1 113 ? 10.939 5.179 -2.263 1.00 93.06 113 GLY A CA 1
ATOM 862 C C . GLY A 1 113 ? 10.574 5.031 -0.789 1.00 93.06 113 GLY A C 1
ATOM 863 O O . GLY A 1 113 ? 9.432 4.702 -0.458 1.00 93.06 113 GLY A O 1
ATOM 864 N N . ILE A 1 114 ? 11.533 5.300 0.104 1.00 93.25 114 ILE A N 1
ATOM 865 C CA . ILE A 1 114 ? 11.366 5.068 1.549 1.00 93.25 114 ILE A CA 1
ATOM 866 C C . ILE A 1 114 ? 10.311 5.979 2.182 1.00 93.25 114 ILE A C 1
ATOM 868 O O . ILE A 1 114 ? 9.472 5.517 2.953 1.00 93.25 114 ILE A O 1
ATOM 872 N N . LEU A 1 115 ? 10.304 7.268 1.825 1.00 94.62 115 LEU A N 1
ATOM 873 C CA . LEU A 1 115 ? 9.285 8.198 2.317 1.00 94.62 115 LEU A CA 1
ATOM 874 C C . LEU A 1 115 ? 7.909 7.843 1.755 1.00 94.62 115 LEU A C 1
ATOM 876 O O . LEU A 1 115 ? 6.909 7.935 2.464 1.00 94.62 115 LEU A O 1
ATOM 880 N N . HIS A 1 116 ? 7.861 7.377 0.506 1.00 95.00 116 HIS A N 1
ATOM 881 C CA . HIS A 1 116 ? 6.616 6.974 -0.127 1.00 95.00 116 HIS A CA 1
ATOM 882 C C . HIS A 1 116 ? 5.974 5.781 0.601 1.00 95.00 116 HIS A C 1
ATOM 884 O O . HIS A 1 116 ? 4.801 5.861 0.963 1.00 95.00 116 HIS A O 1
ATOM 890 N N . ILE A 1 117 ? 6.726 4.710 0.891 1.00 96.69 117 ILE A N 1
ATOM 891 C CA . ILE A 1 117 ? 6.190 3.592 1.686 1.00 96.69 117 ILE A CA 1
ATOM 892 C C . ILE A 1 117 ? 5.860 4.017 3.118 1.00 96.69 117 ILE A C 1
ATOM 894 O O . ILE A 1 117 ? 4.802 3.652 3.622 1.00 96.69 117 ILE A O 1
ATOM 898 N N . PHE A 1 118 ? 6.694 4.839 3.758 1.00 97.06 118 PHE A N 1
ATOM 899 C CA . PHE A 1 118 ? 6.440 5.309 5.119 1.00 97.06 118 PHE A CA 1
ATOM 900 C C . PHE A 1 118 ? 5.079 6.004 5.246 1.00 97.06 118 PHE A C 1
ATOM 902 O O . PHE A 1 118 ? 4.266 5.615 6.088 1.00 97.06 118 PHE A O 1
ATOM 909 N N . PHE A 1 119 ? 4.796 6.990 4.390 1.00 97.12 119 PHE A N 1
ATOM 910 C CA . PHE A 1 119 ? 3.531 7.721 4.453 1.00 97.12 119 PHE A CA 1
ATOM 911 C C . PHE A 1 119 ? 2.329 6.846 4.092 1.00 97.12 119 PHE A C 1
ATOM 913 O O . PHE A 1 119 ? 1.292 6.963 4.745 1.00 97.12 119 PHE A O 1
ATOM 920 N N . ASN A 1 120 ? 2.465 5.924 3.133 1.00 97.19 120 ASN A N 1
ATOM 921 C CA . ASN A 1 120 ? 1.391 4.979 2.816 1.00 97.19 120 ASN A CA 1
ATOM 922 C C . ASN A 1 120 ? 1.080 4.057 3.995 1.00 97.19 120 ASN A C 1
ATOM 924 O O . ASN A 1 120 ? -0.084 3.882 4.342 1.00 97.19 120 ASN A O 1
ATOM 928 N N . MET A 1 121 ? 2.094 3.504 4.665 1.00 97.75 121 MET A N 1
ATOM 929 C CA . MET A 1 121 ? 1.870 2.623 5.816 1.00 97.75 121 MET A CA 1
ATOM 930 C C . MET A 1 121 ? 1.348 3.402 7.036 1.00 97.75 121 MET A C 1
ATOM 932 O O . MET A 1 121 ? 0.505 2.899 7.784 1.00 97.75 121 MET A O 1
ATOM 936 N N . ALA A 1 122 ? 1.776 4.656 7.222 1.00 97.06 122 ALA A N 1
ATOM 937 C CA . ALA A 1 122 ? 1.221 5.553 8.234 1.00 97.06 122 ALA A CA 1
ATOM 938 C C . ALA A 1 122 ? -0.261 5.874 7.970 1.00 97.06 122 ALA A C 1
ATOM 940 O O . ALA A 1 122 ? -1.065 5.855 8.900 1.00 97.06 122 ALA A O 1
ATOM 941 N N . ALA A 1 123 ? -0.643 6.125 6.717 1.00 96.69 123 ALA A N 1
ATOM 942 C CA . ALA A 1 123 ? -2.038 6.327 6.339 1.00 96.69 123 ALA A CA 1
ATOM 943 C C . ALA A 1 123 ? -2.856 5.034 6.493 1.00 96.69 123 ALA A C 1
ATOM 945 O O . ALA A 1 123 ? -3.936 5.054 7.079 1.00 96.69 123 ALA A O 1
ATOM 946 N N . LEU A 1 124 ? -2.323 3.895 6.044 1.00 96.31 124 LEU A N 1
ATOM 947 C CA . LEU A 1 124 ? -2.983 2.592 6.110 1.00 96.31 124 LEU A CA 1
ATOM 948 C C . LEU A 1 124 ? -3.221 2.136 7.556 1.00 96.31 124 LEU A C 1
ATOM 950 O O . LEU A 1 124 ? -4.296 1.637 7.876 1.00 96.31 124 LEU A O 1
ATOM 954 N N . SER A 1 125 ? -2.251 2.349 8.448 1.00 93.69 125 SER A N 1
ATOM 955 C CA . SER A 1 125 ? -2.391 2.038 9.877 1.00 93.69 125 SER A CA 1
ATOM 956 C C . SER A 1 125 ? -3.434 2.907 10.587 1.00 93.69 125 SER A C 1
ATOM 958 O O . SER A 1 125 ? -4.102 2.422 11.499 1.00 93.69 125 SER A O 1
ATOM 960 N N . GLN A 1 126 ? -3.617 4.160 10.156 1.00 91.62 126 GLN A N 1
ATOM 961 C CA . GLN A 1 126 ? -4.609 5.076 10.727 1.00 91.62 126 GLN A CA 1
ATOM 962 C C . GLN A 1 126 ? -6.016 4.853 10.157 1.00 91.62 126 GLN A C 1
ATOM 964 O O . GLN A 1 126 ? -6.991 4.813 10.906 1.00 91.62 126 GLN A O 1
ATOM 969 N N . LEU A 1 127 ? -6.132 4.711 8.835 1.00 93.69 127 LEU A N 1
ATOM 970 C CA . LEU A 1 127 ? -7.413 4.665 8.125 1.00 93.69 127 LEU A CA 1
ATOM 971 C C . LEU A 1 127 ? -7.939 3.240 7.927 1.00 93.69 127 LEU A C 1
ATOM 973 O O . LEU A 1 127 ? -9.150 3.032 7.929 1.00 93.69 127 LEU A O 1
ATOM 977 N N . GLY A 1 128 ? -7.058 2.248 7.796 1.00 94.25 128 GLY A N 1
ATOM 978 C CA . GLY A 1 128 ? -7.431 0.856 7.539 1.00 94.25 128 GLY A CA 1
ATOM 979 C C . GLY A 1 128 ? -8.409 0.281 8.569 1.00 94.25 128 GLY A C 1
ATOM 980 O O . GLY A 1 128 ? -9.471 -0.199 8.169 1.00 94.25 128 GLY A O 1
ATOM 981 N N . PRO A 1 129 ? -8.143 0.385 9.888 1.00 92.12 129 PRO A N 1
ATOM 982 C CA . PRO A 1 129 ? -9.065 -0.126 10.903 1.00 92.12 129 PRO A CA 1
ATOM 983 C C . PRO A 1 129 ? -10.444 0.543 10.859 1.00 92.12 129 PRO A C 1
ATOM 985 O O . PRO A 1 129 ? -11.455 -0.123 11.079 1.00 92.12 129 PRO A O 1
ATOM 988 N N . PHE A 1 130 ? -10.492 1.839 10.527 1.00 90.31 130 PHE A N 1
ATOM 989 C CA . PHE A 1 130 ? -11.741 2.583 10.374 1.00 90.31 130 PHE A CA 1
ATOM 990 C C . PHE A 1 130 ? -12.556 2.062 9.184 1.00 90.31 130 PHE A C 1
ATOM 992 O O . PHE A 1 130 ? -13.731 1.742 9.335 1.00 90.31 130 PHE A O 1
ATOM 999 N N . ILE A 1 131 ? -11.924 1.881 8.022 1.00 92.00 131 ILE A N 1
ATOM 1000 C CA . ILE A 1 131 ? -12.594 1.351 6.826 1.00 92.00 131 ILE A CA 1
ATOM 1001 C C . ILE A 1 131 ? -13.095 -0.080 7.072 1.00 92.00 131 ILE A C 1
ATOM 1003 O O . ILE A 1 131 ? -14.217 -0.411 6.695 1.00 92.00 131 ILE A O 1
ATOM 1007 N N . ILE A 1 132 ? -12.310 -0.928 7.744 1.00 93.56 132 ILE A N 1
ATOM 1008 C CA . ILE A 1 132 ? -12.721 -2.305 8.057 1.00 93.56 132 ILE A CA 1
ATOM 1009 C C . ILE A 1 132 ? -13.943 -2.335 8.983 1.00 93.56 132 ILE A C 1
ATOM 1011 O O . ILE A 1 132 ? -14.789 -3.212 8.831 1.00 93.56 132 ILE A O 1
ATOM 1015 N N . GLN A 1 133 ? -14.073 -1.402 9.924 1.00 87.94 133 GLN A N 1
ATOM 1016 C CA . GLN A 1 133 ? -15.246 -1.350 10.804 1.00 87.94 133 GLN A CA 1
ATOM 1017 C C . GLN A 1 133 ? -16.514 -0.910 10.087 1.00 87.94 133 GLN A C 1
ATOM 1019 O O . GLN A 1 133 ? -17.576 -1.464 10.358 1.00 87.94 133 GLN A O 1
ATOM 1024 N N . GLU A 1 134 ? -16.400 0.055 9.178 1.00 90.00 134 GLU A N 1
ATOM 1025 C CA . GLU A 1 134 ? -17.551 0.575 8.440 1.00 90.00 134 GLU A CA 1
ATOM 1026 C C . GLU A 1 134 ? -17.984 -0.379 7.314 1.00 90.00 134 GLU A C 1
ATOM 1028 O O . GLU A 1 134 ? -19.176 -0.577 7.078 1.00 90.00 134 GLU A O 1
ATOM 1033 N N . PHE A 1 135 ? -17.029 -1.011 6.622 1.00 90.25 135 PHE A N 1
ATOM 1034 C CA . PHE A 1 135 ? -17.302 -1.777 5.400 1.00 90.25 135 PHE A CA 1
ATOM 1035 C C . PHE A 1 135 ? -17.044 -3.286 5.509 1.00 90.25 135 PHE A C 1
ATOM 1037 O O . PHE A 1 135 ? -17.557 -4.038 4.673 1.00 90.25 135 PHE A O 1
ATOM 1044 N N . GLY A 1 136 ? -16.300 -3.741 6.518 1.00 91.25 136 GLY A N 1
ATOM 1045 C CA . GLY A 1 136 ? -15.846 -5.125 6.679 1.00 91.25 136 GLY A CA 1
ATOM 1046 C C . GLY A 1 136 ? -14.508 -5.419 5.987 1.00 91.25 136 GLY A C 1
ATOM 1047 O O . GLY A 1 136 ? -14.107 -4.743 5.038 1.00 91.25 136 GLY A O 1
ATOM 1048 N N . ALA A 1 137 ? -13.824 -6.478 6.436 1.00 91.81 137 ALA A N 1
ATOM 1049 C CA . ALA A 1 137 ? -12.488 -6.849 5.954 1.00 91.81 137 ALA A CA 1
ATOM 1050 C C . ALA A 1 137 ? -12.452 -7.188 4.451 1.00 91.81 137 ALA A C 1
ATOM 1052 O O . ALA A 1 137 ? -11.556 -6.744 3.740 1.00 91.81 137 ALA A O 1
ATOM 1053 N N . ASN A 1 138 ? -13.458 -7.907 3.942 1.00 93.56 138 ASN A N 1
ATOM 1054 C CA . ASN A 1 138 ? -13.505 -8.308 2.530 1.00 93.56 138 ASN A CA 1
ATOM 1055 C C . ASN A 1 138 ? -13.574 -7.097 1.590 1.00 93.56 138 ASN A C 1
ATOM 1057 O O . ASN A 1 138 ? -12.865 -7.043 0.590 1.00 93.56 138 ASN A O 1
ATOM 1061 N N . ARG A 1 139 ? -14.408 -6.103 1.924 1.00 94.88 139 ARG A N 1
ATOM 1062 C CA . ARG A 1 139 ? -14.532 -4.879 1.121 1.00 94.88 139 ARG A CA 1
ATOM 1063 C C . ARG A 1 139 ? -13.279 -4.027 1.215 1.00 94.88 139 ARG A C 1
ATOM 1065 O O . ARG A 1 139 ? -12.865 -3.471 0.210 1.00 94.88 139 ARG A O 1
ATOM 1072 N N . PHE A 1 140 ? -12.656 -3.971 2.390 1.00 95.62 140 PHE A N 1
ATOM 1073 C CA . PHE A 1 140 ? -11.368 -3.309 2.556 1.00 95.62 140 PHE A CA 1
ATOM 1074 C C . PHE A 1 140 ? -10.283 -3.916 1.655 1.00 95.62 140 PHE A C 1
ATOM 1076 O O . PHE A 1 140 ? -9.570 -3.164 1.002 1.00 95.62 140 PHE A O 1
ATOM 1083 N N . ILE A 1 141 ? -10.198 -5.249 1.553 1.00 94.88 141 ILE A N 1
ATOM 1084 C CA . ILE A 1 141 ? -9.243 -5.911 0.648 1.00 94.88 141 ILE A CA 1
ATOM 1085 C C . ILE A 1 141 ? -9.510 -5.515 -0.804 1.00 94.88 141 ILE A C 1
ATOM 1087 O O . ILE A 1 141 ? -8.570 -5.161 -1.504 1.00 94.88 141 ILE A O 1
ATOM 1091 N N . VAL A 1 142 ? -10.775 -5.521 -1.243 1.00 95.75 142 VAL A N 1
ATOM 1092 C CA . VAL A 1 142 ? -11.135 -5.089 -2.604 1.00 95.75 142 VAL A CA 1
ATOM 1093 C C . VAL A 1 142 ? -10.750 -3.630 -2.831 1.00 95.75 142 VAL A C 1
ATOM 1095 O O . VAL A 1 142 ? -10.109 -3.341 -3.825 1.00 95.75 142 VAL A O 1
ATOM 1098 N N . ILE A 1 143 ? -11.071 -2.727 -1.900 1.00 94.12 143 ILE A N 1
ATOM 1099 C CA . ILE A 1 143 ? -10.692 -1.306 -1.985 1.00 94.12 143 ILE A CA 1
ATOM 1100 C C . ILE A 1 143 ? -9.169 -1.138 -2.067 1.00 94.12 143 ILE A C 1
ATOM 1102 O O . ILE A 1 143 ? -8.692 -0.219 -2.719 1.00 94.12 143 ILE A O 1
ATOM 1106 N N . TYR A 1 144 ? -8.409 -2.004 -1.399 1.00 95.25 144 TYR A N 1
ATOM 1107 C CA . TYR A 1 144 ? -6.953 -1.937 -1.380 1.00 95.25 144 TYR A CA 1
ATOM 1108 C C . TYR A 1 144 ? -6.304 -2.389 -2.704 1.00 95.25 144 TYR A C 1
ATOM 1110 O O . TYR A 1 144 ? -5.273 -1.843 -3.093 1.00 95.25 144 TYR A O 1
ATOM 1118 N N . ILE A 1 145 ? -6.877 -3.389 -3.385 1.00 94.06 145 ILE A N 1
ATOM 1119 C CA . ILE A 1 145 ? -6.306 -3.983 -4.613 1.00 94.06 145 ILE A CA 1
ATOM 1120 C C . ILE A 1 145 ? -7.007 -3.567 -5.915 1.00 94.06 145 ILE A C 1
ATOM 1122 O O . ILE A 1 145 ? -6.607 -4.041 -6.977 1.00 94.06 145 ILE A O 1
ATOM 1126 N N . ALA A 1 146 ? -8.081 -2.779 -5.831 1.00 85.00 146 ALA A N 1
ATOM 1127 C CA . ALA A 1 146 ? -8.824 -2.263 -6.983 1.00 85.00 146 ALA A CA 1
ATOM 1128 C C . ALA A 1 146 ? -8.138 -1.033 -7.586 1.00 85.00 146 ALA A C 1
ATOM 1130 O O . ALA A 1 146 ? -8.152 -0.937 -8.834 1.00 85.00 146 ALA A O 1
#